Protein AF-A0A924VJ42-F1 (afdb_monomer_lite)

Secondary structure (DSSP, 8-state):
--HHHHHHHHHHHHSPPP---HHHHHHHHHHHHHHH-GGG-SS--S-HHHHHHHHHHHHHHHHHHHHHSTT-TT--HHHHHHHHHTT--

Foldseek 3Di:
DDPVVVVVVVVCVVVDFQADDPVLVVVLVLLVCCLLPVVSPPDDDPDPVSSVVSLVVSLVSQLVRVVRGVPDPPDPSSVVSVVVSVPRD

Radius of gyration: 17.42 Å; chains: 1; bounding box: 41×28×39 Å

Sequence (89 aa):
MNEDFFKHIFQKQQDADEVPSNKEISRWASDLIRLVFPEQSKRPFASIEELKDQFKKLEDELSKIMIATKACDHCNHAQLSKEFFSKIP

pLDDT: mean 90.62, std 6.6, range [71.31, 97.56]

Structure (mmCIF, N/CA/C/O backbone):
data_AF-A0A924VJ42-F1
#
_entry.id   AF-A0A924VJ42-F1
#
loop_
_atom_site.group_PDB
_atom_site.id
_atom_site.type_symbol
_atom_site.label_atom_id
_atom_site.label_alt_id
_atom_site.label_comp_id
_atom_site.label_asym_id
_atom_site.label_entity_id
_atom_site.label_seq_id
_atom_site.pdbx_PDB_ins_code
_atom_site.Cartn_x
_atom_site.Cartn_y
_atom_site.Cartn_z
_atom_site.occupancy
_atom_site.B_iso_or_equiv
_atom_site.auth_seq_id
_atom_site.auth_comp_id
_atom_site.auth_asym_id
_atom_site.auth_atom_id
_atom_site.pdbx_PDB_model_num
ATOM 1 N N . MET A 1 1 ? 24.947 -17.780 -8.584 1.00 78.75 1 MET A N 1
ATOM 2 C CA . MET A 1 1 ? 24.202 -16.906 -9.518 1.00 78.75 1 MET A CA 1
ATOM 3 C C . MET A 1 1 ? 25.002 -16.833 -10.804 1.00 78.75 1 MET A C 1
ATOM 5 O O . MET A 1 1 ? 26.217 -16.725 -10.708 1.00 78.75 1 MET A O 1
ATOM 9 N N . ASN A 1 2 ? 24.361 -16.990 -11.962 1.00 93.75 2 ASN A N 1
ATOM 10 C CA . ASN A 1 2 ? 25.028 -16.976 -13.267 1.00 93.75 2 ASN A CA 1
ATOM 11 C C . ASN A 1 2 ? 24.844 -15.617 -13.966 1.00 93.75 2 ASN A C 1
ATOM 13 O O . ASN A 1 2 ? 24.104 -14.757 -13.492 1.00 93.75 2 ASN A O 1
ATOM 17 N N . GLU A 1 3 ? 25.537 -15.421 -15.083 1.00 96.19 3 GLU A N 1
ATOM 18 C CA . GLU A 1 3 ? 25.502 -14.164 -15.836 1.00 96.19 3 GLU A CA 1
ATOM 19 C C . GLU A 1 3 ? 24.094 -13.825 -16.354 1.00 96.19 3 GLU A C 1
ATOM 21 O O . GLU A 1 3 ? 23.683 -12.665 -16.308 1.00 96.19 3 GLU A O 1
ATOM 26 N N . ASP A 1 4 ? 23.320 -14.839 -16.748 1.00 96.56 4 ASP A N 1
ATOM 27 C CA . ASP A 1 4 ? 21.939 -14.671 -17.212 1.00 96.56 4 ASP A CA 1
ATOM 28 C C . ASP A 1 4 ? 21.030 -14.084 -16.127 1.00 96.56 4 ASP A C 1
ATOM 30 O O . ASP A 1 4 ? 20.213 -13.207 -16.411 1.00 96.56 4 ASP A O 1
ATOM 34 N N . PHE A 1 5 ? 21.202 -14.506 -14.868 1.00 97.25 5 PHE A N 1
ATOM 35 C CA . PHE A 1 5 ? 20.483 -13.924 -13.736 1.00 97.25 5 PHE A CA 1
ATOM 36 C C . PHE A 1 5 ? 20.771 -12.423 -13.601 1.00 97.25 5 PHE A C 1
ATOM 38 O O . PHE A 1 5 ? 19.841 -11.629 -13.462 1.00 97.25 5 PHE A O 1
ATOM 45 N N . PHE A 1 6 ? 22.041 -12.014 -13.682 1.00 97.56 6 PHE A N 1
ATOM 46 C CA . PHE A 1 6 ? 22.407 -10.601 -13.556 1.00 97.56 6 PHE A CA 1
ATOM 47 C C . PHE A 1 6 ? 21.916 -9.767 -14.741 1.00 97.56 6 PHE A C 1
ATOM 49 O O . PHE A 1 6 ? 21.377 -8.686 -14.521 1.00 97.56 6 PHE A O 1
ATOM 56 N N . LYS A 1 7 ? 22.017 -10.281 -15.974 1.00 96.88 7 LYS A N 1
ATOM 57 C CA . LYS A 1 7 ? 21.456 -9.635 -17.174 1.00 96.88 7 LYS A CA 1
ATOM 58 C C . LYS A 1 7 ? 19.943 -9.448 -17.057 1.00 96.88 7 LYS A C 1
ATOM 60 O O . LYS A 1 7 ? 19.438 -8.368 -17.350 1.00 96.88 7 LYS A O 1
ATOM 65 N N . HIS A 1 8 ? 19.233 -10.464 -16.567 1.00 95.62 8 HIS A N 1
ATOM 66 C CA . HIS A 1 8 ? 17.788 -10.397 -16.360 1.00 95.62 8 HIS A CA 1
ATOM 67 C C . HIS A 1 8 ? 17.390 -9.331 -15.330 1.00 95.62 8 HIS A C 1
ATOM 69 O O . HIS A 1 8 ? 16.490 -8.532 -15.586 1.00 95.62 8 HIS A O 1
ATOM 75 N N . ILE A 1 9 ? 18.054 -9.302 -14.169 1.00 96.31 9 ILE A N 1
ATOM 76 C CA . ILE A 1 9 ? 17.771 -8.301 -13.131 1.00 96.31 9 ILE A CA 1
ATOM 77 C C . ILE A 1 9 ? 18.138 -6.896 -13.606 1.00 96.31 9 ILE A C 1
ATOM 79 O O . ILE A 1 9 ? 17.363 -5.969 -13.394 1.00 96.31 9 ILE A O 1
ATOM 83 N N . PHE A 1 10 ? 19.282 -6.739 -14.271 1.00 94.88 10 PHE A N 1
ATOM 84 C CA . PHE A 1 10 ? 19.719 -5.449 -14.794 1.00 94.88 10 PHE A CA 1
ATOM 85 C C . PHE A 1 10 ? 18.717 -4.883 -15.805 1.00 94.88 10 PHE A C 1
ATOM 87 O O . PHE A 1 10 ? 18.294 -3.743 -15.652 1.00 94.88 10 PHE A O 1
ATOM 94 N N . GLN A 1 11 ? 18.265 -5.692 -16.771 1.00 95.44 11 GLN A N 1
ATOM 95 C CA . GLN A 1 11 ? 17.245 -5.272 -17.735 1.00 95.44 11 GLN A CA 1
ATOM 96 C C . GLN A 1 11 ? 15.951 -4.843 -17.026 1.00 95.44 11 GLN A C 1
ATOM 98 O O . GLN A 1 11 ? 15.438 -3.761 -17.282 1.00 95.44 11 GLN A O 1
ATOM 103 N N . LYS A 1 12 ? 15.486 -5.622 -16.039 1.00 90.69 12 LYS A N 1
ATOM 104 C CA . LYS A 1 12 ? 14.318 -5.252 -15.224 1.00 90.69 12 LYS A CA 1
ATOM 105 C C . LYS A 1 12 ? 14.480 -3.935 -14.470 1.00 90.69 12 LYS A C 1
ATOM 107 O O . LYS A 1 12 ? 13.488 -3.256 -14.258 1.00 90.69 12 LYS A O 1
ATOM 112 N N . GLN A 1 13 ? 15.688 -3.596 -14.028 1.00 88.75 13 GLN A N 1
ATOM 113 C CA . GLN A 1 13 ? 15.949 -2.313 -13.372 1.00 88.75 13 GLN A CA 1
ATOM 114 C C . GLN A 1 13 ? 15.923 -1.142 -14.357 1.00 88.75 13 GLN A C 1
ATOM 116 O O . GLN A 1 13 ? 15.553 -0.046 -13.953 1.00 88.75 13 GLN A O 1
ATOM 121 N N . GLN A 1 14 ? 16.314 -1.359 -15.617 1.00 90.81 14 GLN A N 1
ATOM 122 C CA . GLN A 1 14 ? 16.228 -0.333 -16.661 1.00 90.81 14 GLN A CA 1
ATOM 123 C C . GLN A 1 14 ? 14.779 -0.072 -17.085 1.00 90.81 14 GLN A C 1
ATOM 125 O O . GLN A 1 14 ? 14.412 1.073 -17.319 1.00 90.81 14 GLN A O 1
ATOM 130 N N . ASP A 1 15 ? 13.962 -1.125 -17.133 1.00 86.38 15 ASP A N 1
ATOM 131 C CA . ASP A 1 15 ? 12.560 -1.057 -17.563 1.00 86.38 15 ASP A CA 1
ATOM 132 C C . ASP A 1 15 ? 11.585 -0.765 -16.407 1.00 86.38 15 ASP A C 1
ATOM 134 O O . ASP A 1 15 ? 10.371 -0.818 -16.591 1.00 86.38 15 ASP A O 1
ATOM 138 N N . ALA A 1 16 ? 12.089 -0.536 -15.190 1.00 82.44 16 ALA A N 1
ATOM 139 C CA . ALA A 1 16 ? 11.246 -0.353 -14.018 1.00 82.44 16 ALA A CA 1
ATOM 140 C C . ALA A 1 16 ? 10.524 0.999 -14.058 1.00 82.44 16 ALA A C 1
ATOM 142 O O . ALA A 1 16 ? 11.159 2.053 -14.110 1.00 82.44 16 ALA A O 1
ATOM 143 N N . ASP A 1 17 ? 9.198 0.957 -13.944 1.00 79.00 17 ASP A N 1
ATOM 144 C CA . ASP A 1 17 ? 8.393 2.156 -13.750 1.00 79.00 17 ASP A CA 1
ATOM 145 C C . ASP A 1 17 ? 8.724 2.839 -12.417 1.00 79.00 17 ASP A C 1
ATOM 147 O O . ASP A 1 17 ? 9.059 2.199 -11.412 1.00 79.00 17 ASP A O 1
ATOM 151 N N . GLU A 1 18 ? 8.582 4.164 -12.395 1.00 80.25 18 GLU A N 1
ATOM 152 C CA . GLU A 1 18 ? 8.638 4.920 -11.149 1.00 80.25 18 GLU A CA 1
ATOM 153 C C . GLU A 1 18 ? 7.481 4.494 -10.241 1.00 80.25 18 GLU A C 1
ATOM 155 O O . GLU A 1 18 ? 6.306 4.561 -10.613 1.00 80.25 18 GLU A O 1
ATOM 160 N N . VAL A 1 19 ? 7.838 4.062 -9.034 1.00 85.12 19 VAL A N 1
ATOM 161 C CA . VAL A 1 19 ? 6.908 3.721 -7.959 1.00 85.12 19 VAL A CA 1
ATOM 162 C C . VAL A 1 19 ? 7.370 4.370 -6.654 1.00 85.12 19 VAL A C 1
ATOM 164 O O . VAL A 1 19 ? 8.568 4.635 -6.484 1.00 85.12 19 VAL A O 1
ATOM 167 N N . PRO A 1 20 ? 6.462 4.615 -5.694 1.00 88.88 20 PRO A N 1
ATOM 168 C CA . PRO A 1 20 ? 6.840 5.085 -4.368 1.00 88.88 20 PRO A CA 1
ATOM 169 C C . PRO A 1 20 ? 7.852 4.166 -3.686 1.00 88.88 20 PRO A C 1
ATOM 171 O O . PRO A 1 20 ? 7.888 2.955 -3.903 1.00 88.88 20 PRO A O 1
ATOM 174 N N . SER A 1 21 ? 8.671 4.742 -2.805 1.00 91.00 21 SER A N 1
ATOM 175 C CA . SER A 1 21 ? 9.694 3.967 -2.103 1.00 91.00 21 SER A CA 1
ATOM 176 C C . SER A 1 21 ? 9.080 2.841 -1.260 1.00 91.00 21 SER A C 1
ATOM 178 O O . SER A 1 21 ? 8.024 3.011 -0.646 1.00 91.00 21 SER A O 1
ATOM 180 N N . ASN A 1 22 ? 9.802 1.726 -1.104 1.00 92.19 22 ASN A N 1
ATOM 181 C CA . ASN A 1 22 ? 9.395 0.637 -0.202 1.00 92.19 22 ASN A CA 1
ATOM 182 C C . ASN A 1 22 ? 9.091 1.136 1.218 1.00 92.19 22 ASN A C 1
ATOM 184 O O . ASN A 1 22 ? 8.204 0.614 1.890 1.00 92.19 22 ASN A O 1
ATOM 188 N N . LYS A 1 23 ? 9.810 2.166 1.680 1.00 94.88 23 LYS A N 1
ATOM 189 C CA . LYS A 1 23 ? 9.578 2.808 2.978 1.00 94.88 23 LYS A CA 1
ATOM 190 C C . LYS A 1 23 ? 8.199 3.466 3.058 1.00 94.88 23 LYS A C 1
ATOM 192 O O . LYS A 1 23 ? 7.553 3.388 4.096 1.00 94.88 23 LYS A O 1
ATOM 197 N N . GLU A 1 24 ? 7.759 4.117 1.989 1.00 94.44 24 GLU A N 1
ATOM 198 C CA . GLU A 1 24 ? 6.458 4.782 1.928 1.00 94.44 24 GLU A CA 1
ATOM 199 C C . GLU A 1 24 ? 5.314 3.766 1.890 1.00 94.44 24 GLU A C 1
ATOM 201 O O . GLU A 1 24 ? 4.418 3.827 2.731 1.00 94.44 24 GLU A O 1
ATOM 206 N N . ILE A 1 25 ? 5.410 2.772 1.001 1.00 94.38 25 ILE A N 1
ATOM 207 C CA . ILE A 1 25 ? 4.400 1.716 0.847 1.00 94.38 25 ILE A CA 1
ATOM 208 C C . ILE A 1 25 ? 4.266 0.900 2.140 1.00 94.38 25 ILE A C 1
ATOM 210 O O . ILE A 1 25 ? 3.159 0.683 2.635 1.00 94.38 25 ILE A O 1
ATOM 214 N N . SER A 1 26 ? 5.389 0.476 2.731 1.00 96.31 26 SER A N 1
ATOM 215 C CA . SER A 1 26 ? 5.373 -0.316 3.971 1.00 96.31 26 SER A CA 1
ATOM 216 C C . SER A 1 26 ? 4.841 0.467 5.170 1.00 96.31 26 SER A C 1
ATOM 218 O O . SER A 1 26 ? 4.128 -0.109 5.995 1.00 96.31 26 SER A O 1
ATOM 220 N N . ARG A 1 27 ? 5.141 1.771 5.266 1.00 96.38 27 ARG A N 1
ATOM 221 C CA . ARG A 1 27 ? 4.569 2.646 6.297 1.00 96.38 27 ARG A CA 1
ATOM 222 C C . ARG A 1 27 ? 3.051 2.702 6.157 1.00 96.38 27 ARG A C 1
ATOM 224 O O . ARG A 1 27 ? 2.360 2.397 7.122 1.00 96.38 27 ARG A O 1
ATOM 231 N N . TRP A 1 28 ? 2.558 3.044 4.966 1.00 96.75 28 TRP A N 1
ATOM 232 C CA . TRP A 1 28 ? 1.125 3.154 4.692 1.00 96.75 28 TRP A CA 1
ATOM 233 C C . TRP A 1 28 ? 0.381 1.849 5.014 1.00 96.75 28 TRP A C 1
ATOM 235 O O . TRP A 1 28 ? -0.598 1.864 5.758 1.00 96.75 28 TRP A O 1
AT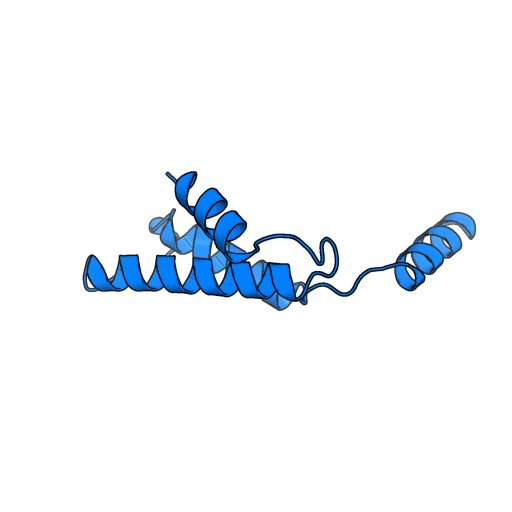OM 245 N N . ALA A 1 29 ? 0.897 0.707 4.546 1.00 95.81 29 ALA A N 1
ATOM 246 C CA . ALA A 1 29 ? 0.289 -0.598 4.804 1.00 95.81 29 ALA A CA 1
ATOM 247 C C . ALA A 1 29 ? 0.272 -0.940 6.303 1.00 95.81 29 ALA A C 1
ATOM 249 O O . ALA A 1 29 ? -0.730 -1.427 6.823 1.00 95.81 29 ALA A O 1
ATOM 250 N N . SER A 1 30 ? 1.365 -0.648 7.016 1.00 94.81 30 SER A N 1
ATOM 251 C CA . SER A 1 30 ? 1.442 -0.865 8.466 1.00 94.81 30 SER A CA 1
ATOM 252 C C . SER A 1 30 ? 0.435 -0.008 9.228 1.00 94.81 30 SER A C 1
ATOM 254 O O . SER A 1 30 ? -0.159 -0.480 10.195 1.00 94.81 30 SER A O 1
ATOM 256 N N . ASP A 1 31 ? 0.246 1.245 8.817 1.00 94.25 31 ASP A N 1
ATOM 257 C CA . ASP A 1 31 ? -0.703 2.151 9.460 1.00 94.25 31 ASP A CA 1
ATOM 258 C C . ASP A 1 31 ? -2.149 1.701 9.214 1.00 94.25 31 ASP A C 1
ATOM 260 O O . ASP A 1 31 ? -2.937 1.685 10.157 1.00 94.25 31 ASP A O 1
ATOM 264 N N . LEU A 1 32 ? -2.474 1.215 8.010 1.00 95.38 32 LEU A N 1
ATOM 265 C CA . LEU A 1 32 ? -3.785 0.630 7.719 1.00 95.38 32 LEU A CA 1
ATOM 266 C C . LEU A 1 32 ? -4.070 -0.616 8.565 1.00 95.38 32 LEU A C 1
ATOM 268 O O . LEU A 1 32 ? -5.133 -0.721 9.172 1.00 95.38 32 LEU A O 1
ATOM 272 N N . ILE A 1 33 ? -3.109 -1.541 8.647 1.00 93.62 33 ILE A N 1
ATOM 273 C CA . ILE A 1 33 ? -3.237 -2.756 9.465 1.00 93.62 33 ILE A CA 1
ATOM 274 C C . ILE A 1 33 ? -3.514 -2.385 10.924 1.00 93.62 33 ILE A C 1
ATOM 276 O O . ILE A 1 33 ? -4.373 -2.992 11.549 1.00 93.62 33 ILE A O 1
ATOM 280 N N . ARG A 1 34 ? -2.848 -1.360 11.467 1.00 91.38 34 ARG A N 1
ATOM 281 C CA . ARG A 1 34 ? -3.089 -0.898 12.844 1.00 91.38 34 ARG A CA 1
ATOM 282 C C . ARG A 1 34 ? -4.460 -0.258 13.057 1.00 91.38 34 ARG A C 1
ATOM 284 O O . ARG A 1 34 ? -4.926 -0.260 14.193 1.00 91.38 34 ARG A O 1
ATOM 291 N N . LEU A 1 35 ? -5.081 0.308 12.018 1.00 91.31 35 LEU A N 1
ATOM 292 C CA . LEU A 1 35 ? -6.458 0.808 12.111 1.00 91.31 35 LEU A CA 1
ATOM 293 C C . LEU A 1 35 ? -7.468 -0.339 12.168 1.00 91.31 35 LEU A C 1
ATOM 295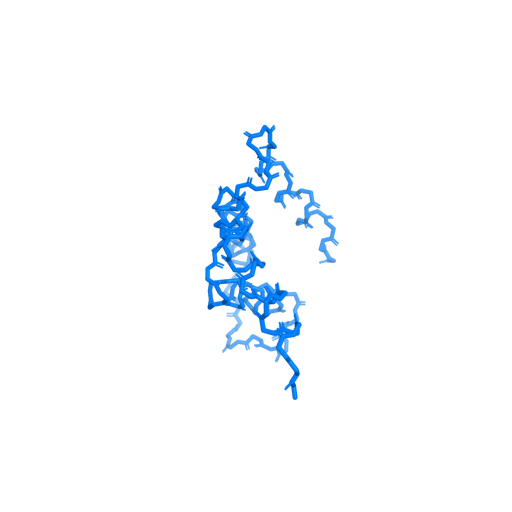 O O . LEU A 1 35 ? -8.413 -0.270 12.946 1.00 91.31 35 LEU A O 1
ATOM 299 N N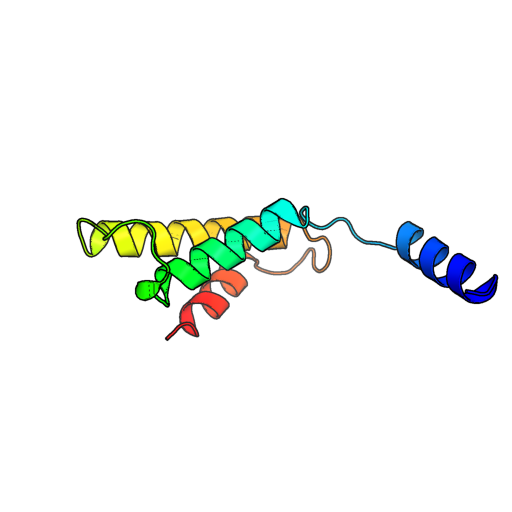 . VAL A 1 36 ? -7.263 -1.375 11.351 1.00 92.44 36 VAL A N 1
ATOM 300 C CA . VAL A 1 36 ? -8.190 -2.515 11.230 1.00 92.44 36 VAL A CA 1
ATOM 301 C C . VAL A 1 36 ? -8.000 -3.532 12.363 1.00 92.44 36 VAL A C 1
ATOM 303 O O . VAL A 1 36 ? -8.965 -4.145 12.806 1.00 92.44 36 VAL A O 1
ATOM 306 N N . PHE A 1 37 ? -6.771 -3.684 12.864 1.00 90.31 37 PHE A N 1
ATOM 307 C CA . PHE A 1 37 ? -6.398 -4.598 13.947 1.00 90.31 37 PHE A CA 1
ATOM 308 C C . PHE A 1 37 ? -5.865 -3.800 15.148 1.00 90.31 37 PHE A C 1
ATOM 310 O O . PHE A 1 37 ? -4.648 -3.589 15.278 1.00 90.31 37 PHE A O 1
ATOM 317 N N . PRO A 1 38 ? -6.759 -3.295 16.019 1.00 84.75 38 PRO A N 1
ATOM 318 C CA . PRO A 1 38 ? -6.410 -2.354 17.081 1.00 84.75 38 PRO A CA 1
ATOM 319 C C . PRO A 1 38 ? -5.461 -2.937 18.137 1.00 84.75 38 PRO A C 1
ATOM 321 O O . PRO A 1 38 ? -4.809 -2.173 18.846 1.00 84.75 38 PRO A O 1
ATOM 324 N N . GLU A 1 39 ? -5.303 -4.260 18.214 1.00 86.94 39 GLU A N 1
ATOM 325 C CA . GLU A 1 39 ? -4.335 -4.942 19.084 1.00 86.94 39 GLU A CA 1
ATOM 326 C C . GLU A 1 39 ? -2.884 -4.566 18.747 1.00 86.94 39 GLU A C 1
ATOM 328 O O . GLU A 1 39 ? -1.992 -4.685 19.586 1.00 86.94 39 GLU A O 1
ATOM 333 N N . GLN A 1 40 ? -2.642 -4.101 17.518 1.00 81.56 40 GLN A N 1
ATOM 334 C CA . GLN A 1 40 ? -1.350 -3.593 17.053 1.00 81.56 40 GLN A CA 1
ATOM 335 C C . GLN A 1 40 ? -1.242 -2.063 17.146 1.00 81.56 40 GLN A C 1
ATOM 337 O O . GLN A 1 40 ? -0.194 -1.490 16.818 1.00 81.56 40 GLN A O 1
ATOM 342 N N . SER A 1 41 ? -2.312 -1.376 17.558 1.00 79.12 41 SER A N 1
ATOM 343 C CA . SER A 1 41 ? -2.306 0.077 17.662 1.00 79.12 41 SER A CA 1
ATOM 344 C C . SER A 1 41 ? -1.441 0.538 18.831 1.00 79.12 41 SER A C 1
ATOM 346 O O . SER A 1 41 ? -1.500 0.020 19.943 1.00 79.12 41 SER A O 1
ATOM 348 N N . LYS A 1 42 ? -0.642 1.582 18.586 1.00 75.00 42 LYS A N 1
ATOM 349 C CA . LYS A 1 42 ? 0.204 2.203 19.616 1.00 75.00 42 LYS A CA 1
ATOM 350 C C . LYS A 1 42 ? -0.600 3.028 20.622 1.00 75.00 42 LYS A C 1
ATOM 352 O O . LYS A 1 42 ? -0.081 3.335 21.692 1.00 75.00 42 LYS A O 1
ATOM 357 N N . ARG A 1 43 ? -1.815 3.452 20.256 1.00 82.19 43 ARG A N 1
ATOM 358 C CA . ARG A 1 43 ? -2.690 4.278 21.094 1.00 82.19 43 ARG A CA 1
ATOM 359 C C . ARG A 1 43 ? -4.167 4.069 20.737 1.00 82.19 43 ARG A C 1
ATOM 361 O O . ARG A 1 43 ? -4.468 3.839 19.565 1.00 82.19 43 ARG A O 1
ATOM 368 N N . PRO A 1 44 ? -5.088 4.195 21.702 1.00 85.25 44 PRO A N 1
ATOM 369 C CA . PRO A 1 44 ? -6.510 4.276 21.397 1.00 85.25 44 PRO A CA 1
ATOM 370 C C . PRO A 1 44 ? -6.842 5.601 20.696 1.00 85.25 44 PRO A C 1
ATOM 372 O O . PRO A 1 44 ? -6.148 6.604 20.881 1.00 85.25 44 PRO A O 1
ATOM 375 N N . PHE A 1 45 ? -7.916 5.595 19.911 1.00 89.19 45 PHE A N 1
ATOM 376 C CA . PHE A 1 45 ? -8.519 6.806 19.356 1.00 89.19 45 PHE A CA 1
ATOM 377 C C . PHE A 1 45 ? -9.413 7.477 20.401 1.00 89.19 45 PHE A C 1
ATOM 379 O O . PHE A 1 45 ? -10.083 6.795 21.177 1.00 89.19 45 PHE A O 1
ATOM 386 N N . ALA A 1 46 ? -9.419 8.808 20.428 1.00 90.06 46 ALA A N 1
ATOM 387 C CA . ALA A 1 46 ? -10.199 9.606 21.368 1.00 90.06 46 ALA A CA 1
ATOM 388 C C . ALA A 1 46 ? -11.683 9.695 20.979 1.00 90.06 46 ALA A C 1
ATOM 390 O O . ALA A 1 46 ? -12.527 9.914 21.847 1.00 90.06 46 ALA A O 1
ATOM 391 N N . SER A 1 47 ? -12.011 9.525 19.693 1.00 95.31 47 SER A N 1
ATOM 392 C CA . SER A 1 47 ? -13.389 9.525 19.200 1.00 95.31 47 SER A CA 1
ATOM 393 C C . SER A 1 47 ? -13.560 8.732 17.900 1.00 95.31 47 SER A C 1
ATOM 395 O O . SER A 1 47 ? -12.589 8.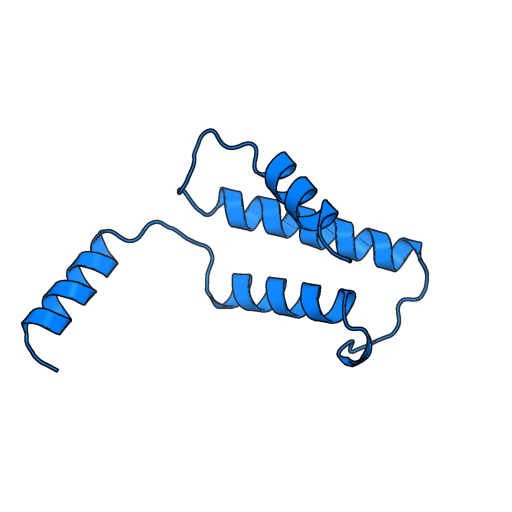372 17.228 1.00 95.31 47 SER A O 1
ATOM 397 N N . ILE A 1 48 ? -14.821 8.478 17.533 1.00 95.19 48 ILE A N 1
ATOM 398 C CA . ILE A 1 48 ? -15.188 7.868 16.246 1.00 95.19 48 ILE A CA 1
ATOM 399 C C . ILE A 1 48 ? -14.773 8.784 15.087 1.00 95.19 48 ILE A C 1
ATOM 401 O O . ILE A 1 48 ? -14.368 8.308 14.029 1.00 95.19 48 ILE A O 1
ATOM 405 N N . GLU A 1 49 ? -14.858 10.096 15.281 1.00 96.94 49 GLU A N 1
ATOM 406 C CA . GLU A 1 49 ? -14.452 11.106 14.309 1.00 96.94 49 GLU A CA 1
ATOM 407 C C . GLU A 1 49 ? -12.944 11.033 14.050 1.00 96.94 49 GLU A C 1
ATOM 409 O O . GLU A 1 49 ? -12.545 10.979 12.892 1.00 96.94 49 GLU A O 1
ATOM 414 N N . GLU A 1 50 ? -12.113 10.902 15.095 1.00 94.75 50 GLU A N 1
ATOM 415 C CA . GLU A 1 50 ? -10.662 10.739 14.917 1.00 94.75 50 GLU A CA 1
ATOM 416 C C . GLU A 1 50 ? -10.336 9.478 14.102 1.00 94.75 50 GLU A C 1
ATOM 418 O O . GLU A 1 50 ? -9.464 9.508 13.230 1.00 94.75 50 GLU A O 1
ATOM 423 N N . LEU A 1 51 ? -11.057 8.378 14.349 1.00 93.31 51 LEU A N 1
ATOM 424 C CA . LEU A 1 51 ? -10.898 7.141 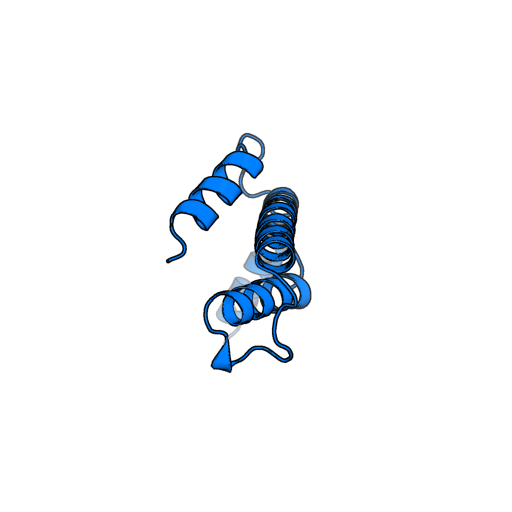13.586 1.00 93.31 51 LEU A CA 1
ATOM 425 C C . LEU A 1 51 ? -11.263 7.344 12.107 1.00 93.31 51 LEU A C 1
ATOM 427 O O . LEU A 1 51 ? -10.481 6.983 11.227 1.00 93.31 51 LEU A O 1
ATOM 431 N N . LYS A 1 52 ? -12.419 7.960 11.824 1.00 95.19 52 LYS A N 1
ATOM 432 C CA . LYS A 1 52 ? -12.863 8.276 10.454 1.00 95.19 52 LYS A CA 1
ATOM 433 C C . LYS A 1 52 ? -11.860 9.168 9.724 1.00 95.19 52 LYS A C 1
ATOM 435 O O . LYS A 1 52 ? -11.552 8.906 8.561 1.00 95.19 52 LYS A O 1
ATOM 440 N N . ASP A 1 53 ? -11.312 10.165 10.410 1.00 96.19 53 ASP A N 1
ATOM 441 C CA . ASP A 1 53 ? -10.302 11.060 9.850 1.00 96.19 53 ASP A CA 1
ATOM 442 C C . ASP A 1 53 ? -9.012 10.307 9.492 1.00 96.19 53 ASP A C 1
ATOM 444 O O . ASP A 1 53 ? -8.415 10.573 8.447 1.00 96.19 53 ASP A O 1
ATOM 448 N N . GLN A 1 54 ? -8.595 9.318 10.298 1.00 95.19 54 GLN A N 1
ATOM 449 C CA . GLN A 1 54 ? -7.447 8.474 9.944 1.00 95.19 54 GLN A CA 1
ATOM 450 C C . GLN A 1 54 ? -7.715 7.597 8.719 1.00 95.19 54 GLN A C 1
ATOM 452 O O . GLN A 1 54 ? -6.852 7.511 7.844 1.00 95.19 54 GLN A O 1
ATOM 457 N N . PHE A 1 55 ? -8.896 6.981 8.620 1.00 95.81 55 PHE A N 1
ATOM 458 C CA . PHE A 1 55 ? -9.279 6.228 7.422 1.00 95.81 55 PHE A CA 1
ATOM 459 C C . PHE A 1 55 ? -9.257 7.122 6.180 1.00 95.81 55 PHE A C 1
ATOM 461 O O . PHE A 1 55 ? -8.649 6.760 5.171 1.00 95.81 55 PHE A O 1
ATOM 468 N N . LYS A 1 56 ? -9.832 8.328 6.272 1.00 96.44 56 LYS A N 1
ATOM 469 C CA . LYS A 1 56 ? -9.850 9.268 5.151 1.00 96.44 56 LYS A CA 1
ATOM 470 C C . LYS A 1 56 ? -8.444 9.703 4.739 1.00 96.44 56 LYS A C 1
ATOM 472 O O . LYS A 1 56 ? -8.130 9.740 3.550 1.00 96.44 56 LYS A O 1
ATOM 477 N N . LYS A 1 57 ? -7.573 9.963 5.715 1.00 97.12 57 LYS A N 1
ATOM 478 C CA . LYS A 1 57 ? -6.164 10.274 5.468 1.00 97.12 57 LYS A CA 1
ATOM 479 C C . LYS A 1 57 ? -5.454 9.144 4.715 1.00 97.12 57 LYS A C 1
ATOM 481 O O . LYS A 1 57 ? -4.734 9.426 3.761 1.00 97.12 57 LYS A O 1
ATOM 486 N N . LEU A 1 58 ? -5.647 7.883 5.111 1.00 97.44 58 LEU A N 1
ATOM 487 C CA . LEU A 1 58 ? -5.020 6.744 4.429 1.00 97.44 58 LEU A CA 1
ATOM 488 C C . LEU A 1 58 ? -5.584 6.504 3.021 1.00 97.44 58 LEU A C 1
ATOM 490 O O . LEU A 1 58 ? -4.828 6.087 2.145 1.00 97.44 58 LEU A O 1
ATOM 494 N N . GLU A 1 59 ? -6.866 6.790 2.782 1.00 97.38 59 GLU A N 1
ATOM 495 C CA . GLU A 1 59 ? -7.477 6.773 1.442 1.00 97.38 59 GLU A CA 1
ATOM 496 C C . GLU A 1 59 ? -6.825 7.805 0.512 1.00 97.38 59 GLU A C 1
ATOM 498 O O . GLU A 1 59 ? -6.455 7.490 -0.626 1.00 97.38 59 GLU A O 1
ATOM 503 N N . ASP A 1 60 ? -6.626 9.024 1.015 1.00 96.19 60 ASP A N 1
ATOM 504 C CA . ASP A 1 60 ? -5.980 10.102 0.269 1.00 96.19 60 ASP A CA 1
ATOM 505 C C . ASP A 1 60 ? -4.486 9.810 0.032 1.00 96.19 60 ASP A C 1
ATOM 507 O O . ASP A 1 60 ? -3.962 10.095 -1.048 1.00 96.19 60 ASP A O 1
ATOM 511 N N . GLU A 1 61 ? -3.789 9.210 1.004 1.00 96.25 61 GLU A N 1
ATOM 512 C CA . GLU A 1 61 ? -2.410 8.731 0.831 1.00 96.25 61 GLU A CA 1
ATOM 513 C C . GLU A 1 61 ? -2.318 7.614 -0.219 1.00 96.25 61 GLU A C 1
ATOM 515 O O . GLU A 1 61 ? -1.441 7.672 -1.079 1.00 96.25 61 GLU A O 1
ATOM 520 N N . LEU A 1 62 ? -3.249 6.653 -0.224 1.00 95.44 62 LEU A N 1
ATOM 521 C CA . LEU A 1 62 ? -3.291 5.592 -1.236 1.00 95.44 62 LEU A CA 1
ATOM 522 C C . LEU A 1 62 ? -3.480 6.169 -2.644 1.00 95.44 62 LEU A C 1
ATOM 524 O O . LEU A 1 62 ? -2.824 5.730 -3.586 1.00 95.44 62 LEU A O 1
ATOM 528 N N . SER A 1 63 ? -4.323 7.196 -2.780 1.00 93.81 63 SER A N 1
ATOM 529 C CA . SER A 1 63 ? -4.527 7.874 -4.064 1.00 93.81 63 SER A CA 1
ATOM 530 C C . SER A 1 63 ? -3.217 8.484 -4.569 1.00 93.81 63 SER A C 1
ATOM 532 O O . SER A 1 63 ? -2.850 8.299 -5.726 1.00 93.81 63 SER A O 1
ATOM 534 N N . LYS A 1 64 ? -2.445 9.130 -3.684 1.00 92.12 64 LYS A N 1
ATOM 535 C CA . LYS A 1 64 ? -1.127 9.697 -4.018 1.00 92.12 64 LYS A CA 1
ATOM 536 C C . LYS A 1 64 ? -0.097 8.627 -4.383 1.00 92.12 64 LYS A C 1
ATOM 538 O O . LYS A 1 64 ? 0.635 8.819 -5.349 1.00 92.12 64 LYS A O 1
ATOM 543 N N . ILE A 1 65 ? -0.071 7.505 -3.660 1.00 92.06 65 ILE A N 1
ATOM 544 C CA . ILE A 1 65 ? 0.788 6.349 -3.974 1.00 92.06 65 ILE A CA 1
ATOM 545 C C . ILE A 1 65 ? 0.482 5.833 -5.385 1.00 92.06 65 ILE A C 1
ATOM 547 O O . ILE A 1 65 ? 1.398 5.586 -6.170 1.00 92.06 65 ILE A O 1
ATOM 551 N N . MET A 1 66 ? -0.802 5.714 -5.733 1.00 90.00 66 MET A N 1
ATOM 552 C CA . MET A 1 66 ? -1.216 5.272 -7.063 1.00 90.00 66 MET A CA 1
ATOM 553 C C . MET A 1 66 ? -0.908 6.302 -8.153 1.00 90.00 66 MET A C 1
ATOM 555 O O . MET A 1 66 ? -0.475 5.897 -9.219 1.00 90.00 66 MET A O 1
ATOM 559 N N . ILE A 1 67 ? -1.062 7.605 -7.894 1.00 88.50 67 ILE A N 1
ATOM 560 C CA . ILE A 1 67 ? -0.687 8.670 -8.847 1.00 88.50 67 ILE A CA 1
ATOM 561 C C . ILE A 1 67 ? 0.819 8.651 -9.135 1.00 88.50 67 ILE A C 1
ATOM 563 O O . ILE A 1 67 ? 1.244 8.845 -10.268 1.00 88.50 67 ILE A O 1
ATOM 567 N N . ALA A 1 68 ? 1.639 8.426 -8.107 1.00 86.50 68 ALA A N 1
ATOM 568 C CA . ALA A 1 68 ? 3.087 8.320 -8.257 1.00 86.50 68 ALA A CA 1
ATOM 569 C C . ALA A 1 68 ? 3.517 7.043 -9.001 1.00 86.50 68 ALA A C 1
ATOM 571 O O . ALA A 1 68 ? 4.653 6.958 -9.455 1.00 86.50 68 ALA A O 1
ATOM 572 N N . THR A 1 69 ? 2.615 6.068 -9.128 1.00 82.94 69 THR A N 1
ATOM 573 C CA . THR A 1 69 ? 2.814 4.840 -9.894 1.00 82.94 69 THR A CA 1
ATOM 574 C C . THR A 1 69 ? 2.308 5.076 -11.319 1.00 82.94 69 THR A C 1
ATOM 576 O O . THR A 1 69 ? 1.103 5.059 -11.560 1.00 82.94 69 THR A O 1
ATOM 579 N N . LYS A 1 70 ? 3.201 5.252 -12.299 1.00 73.06 70 LYS A N 1
ATOM 580 C CA . LYS A 1 70 ? 2.836 5.543 -13.710 1.00 73.06 70 LYS A CA 1
ATOM 581 C C . LYS A 1 70 ? 2.222 4.356 -14.476 1.00 73.06 70 LYS A C 1
ATOM 583 O O . LYS A 1 70 ? 2.268 4.296 -15.698 1.00 73.06 70 LYS A O 1
ATOM 588 N N . ALA A 1 71 ? 1.623 3.400 -13.771 1.00 73.31 71 ALA A N 1
ATOM 589 C CA . ALA A 1 71 ? 1.038 2.203 -14.366 1.00 73.31 71 ALA A CA 1
ATOM 590 C C . ALA A 1 71 ? -0.256 2.489 -15.157 1.00 73.31 71 ALA A C 1
ATOM 592 O O . ALA A 1 71 ? -0.663 1.666 -15.976 1.00 73.31 71 ALA A O 1
ATOM 593 N N . CYS A 1 72 ? -0.939 3.614 -14.899 1.00 76.75 72 CYS A N 1
ATOM 594 C CA . CYS A 1 72 ? -2.170 3.978 -15.603 1.00 76.75 72 CYS A CA 1
ATOM 595 C C . CYS A 1 72 ? -2.459 5.487 -15.553 1.00 76.75 72 CYS A C 1
ATOM 597 O O . CYS A 1 72 ? -3.050 5.976 -14.593 1.00 76.75 72 CYS A O 1
ATOM 599 N N . ASP A 1 73 ? -2.145 6.205 -16.633 1.00 71.31 73 ASP A N 1
ATOM 600 C CA . ASP A 1 73 ? -2.340 7.665 -16.719 1.00 71.31 73 ASP A CA 1
ATOM 601 C C . ASP A 1 73 ? -3.814 8.111 -16.810 1.00 71.31 73 ASP A C 1
ATOM 603 O O . ASP A 1 73 ? -4.137 9.273 -16.572 1.00 71.31 73 ASP A O 1
ATOM 607 N N . HIS A 1 74 ? -4.729 7.198 -17.153 1.00 76.31 74 HIS A N 1
ATOM 608 C CA . HIS A 1 74 ? -6.159 7.493 -17.346 1.00 76.31 74 HIS A CA 1
ATOM 609 C C . HIS A 1 74 ? -7.047 6.940 -16.223 1.00 76.31 74 HIS A C 1
ATOM 611 O O . HIS A 1 74 ? -8.276 7.000 -16.305 1.00 76.31 74 HIS A O 1
ATOM 617 N N . CYS A 1 75 ? -6.445 6.370 -15.180 1.00 84.69 75 CYS A N 1
ATOM 618 C CA . CYS A 1 75 ? -7.189 5.803 -14.070 1.00 84.69 75 CYS A CA 1
ATOM 619 C C . CYS A 1 75 ? -7.673 6.902 -13.122 1.00 84.69 75 CYS A C 1
ATOM 621 O O . CYS A 1 75 ? -6.944 7.823 -12.758 1.00 84.69 75 CYS A O 1
ATOM 623 N N . ASN A 1 76 ? -8.908 6.771 -12.639 1.00 88.56 76 ASN A N 1
ATOM 624 C CA . ASN A 1 76 ? -9.383 7.607 -11.545 1.00 88.56 76 ASN A CA 1
ATOM 625 C C . ASN A 1 76 ? -8.858 7.041 -10.216 1.00 88.56 76 ASN A C 1
ATOM 627 O O . ASN A 1 76 ? -9.521 6.241 -9.558 1.00 88.56 76 ASN A O 1
ATOM 631 N N . HIS A 1 77 ? -7.648 7.446 -9.825 1.00 89.25 77 HIS A N 1
ATOM 632 C CA . HIS A 1 77 ? -7.000 6.969 -8.599 1.00 89.25 77 HIS A CA 1
ATOM 633 C C . HIS A 1 77 ? -7.833 7.240 -7.336 1.00 89.25 77 HIS A C 1
ATOM 635 O O . HIS A 1 77 ? -7.866 6.411 -6.433 1.00 89.25 77 HIS A O 1
ATOM 641 N N . ALA A 1 78 ? -8.590 8.341 -7.292 1.00 89.69 78 ALA A N 1
ATOM 642 C CA . ALA A 1 78 ? -9.483 8.621 -6.169 1.00 89.69 78 ALA A CA 1
ATOM 643 C C . ALA A 1 78 ? -10.639 7.608 -6.080 1.00 89.69 78 ALA A C 1
ATOM 645 O O . ALA A 1 78 ? -10.994 7.167 -4.988 1.00 89.69 78 ALA A O 1
ATOM 646 N N . GLN A 1 79 ? -11.213 7.217 -7.222 1.00 92.81 79 GLN A N 1
ATOM 647 C CA . GLN A 1 79 ? -12.244 6.178 -7.294 1.00 92.81 79 GLN A CA 1
ATOM 648 C C . GLN A 1 79 ? -11.685 4.820 -6.847 1.00 92.81 79 GLN A C 1
ATOM 650 O O . GLN A 1 79 ? -12.293 4.157 -6.013 1.00 92.81 79 GLN A O 1
ATOM 655 N N . LEU A 1 80 ? -10.501 4.444 -7.338 1.00 92.88 80 LEU A N 1
ATOM 656 C CA . LEU A 1 80 ? -9.841 3.190 -6.963 1.00 92.88 80 LEU A CA 1
ATOM 657 C C . LEU A 1 80 ? -9.525 3.128 -5.463 1.00 92.88 80 LEU A C 1
ATOM 659 O O . LEU A 1 80 ? -9.761 2.098 -4.832 1.00 92.88 80 LEU A O 1
ATOM 663 N N . SER A 1 81 ? -9.064 4.234 -4.867 1.00 94.06 81 SER A N 1
ATOM 664 C CA . SER A 1 81 ? -8.857 4.313 -3.418 1.00 94.06 81 SER A CA 1
ATOM 665 C C . SER A 1 81 ? -10.161 4.080 -2.662 1.00 94.06 81 SER A C 1
ATOM 667 O O . SER A 1 81 ? -10.201 3.261 -1.749 1.00 94.06 81 SER A O 1
ATOM 669 N N . LYS A 1 82 ? -11.252 4.740 -3.060 1.00 93.94 82 LYS A N 1
ATOM 670 C CA . LYS A 1 82 ? -12.563 4.545 -2.424 1.00 93.94 82 LYS A CA 1
ATOM 671 C C . LYS A 1 82 ? -13.049 3.105 -2.534 1.00 93.94 82 LYS A C 1
ATOM 673 O O . LYS A 1 82 ? -13.537 2.546 -1.557 1.00 93.94 82 LYS A O 1
ATOM 678 N N . GLU A 1 83 ? -12.900 2.491 -3.703 1.00 95.50 83 GLU A N 1
ATOM 679 C CA . GLU A 1 83 ? -13.278 1.094 -3.921 1.00 95.50 83 GLU A CA 1
ATOM 680 C C . GLU A 1 83 ? -12.464 0.136 -3.051 1.00 95.50 83 GLU A C 1
ATOM 682 O 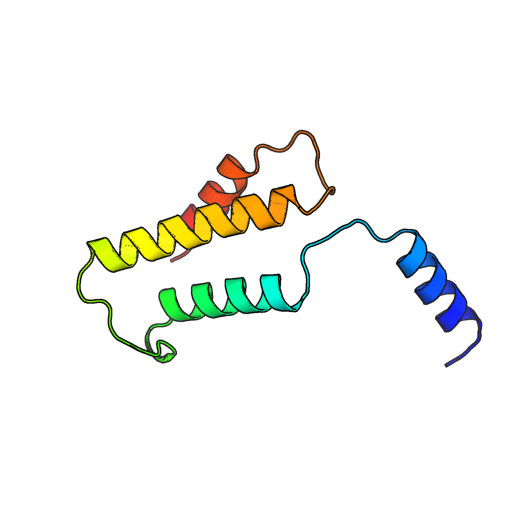O . GLU A 1 83 ? -13.024 -0.817 -2.509 1.00 95.50 83 GLU A O 1
ATOM 687 N N . PHE A 1 84 ? -11.170 0.398 -2.864 1.00 95.56 84 PHE A N 1
ATOM 688 C CA . PHE A 1 84 ? -10.343 -0.350 -1.923 1.00 95.56 84 PHE A CA 1
ATOM 689 C C . PHE A 1 84 ? -10.880 -0.229 -0.489 1.00 95.56 84 PHE A C 1
ATOM 691 O O . PHE A 1 84 ? -11.156 -1.247 0.142 1.00 95.56 84 PHE A O 1
ATOM 698 N N . PHE A 1 85 ? -11.113 0.995 -0.002 1.00 95.62 85 PHE A N 1
ATOM 699 C CA . PHE A 1 85 ? -11.609 1.235 1.358 1.00 95.62 85 PHE A CA 1
ATOM 700 C C . PHE A 1 85 ? -13.033 0.703 1.584 1.00 95.62 85 PHE A C 1
ATOM 702 O O . PHE A 1 85 ? -13.347 0.273 2.688 1.00 95.62 85 PHE A O 1
ATOM 709 N N . SER A 1 86 ? -13.868 0.623 0.542 1.00 94.50 86 SER A N 1
ATOM 710 C CA . SER A 1 86 ? -15.210 0.019 0.621 1.00 94.50 86 SER A CA 1
ATOM 711 C C . SER A 1 86 ? -15.213 -1.494 0.882 1.00 94.50 86 SER A C 1
ATOM 713 O O . SER A 1 86 ? -16.249 -2.054 1.233 1.00 94.50 86 SER A O 1
ATOM 715 N N . LYS A 1 87 ? -14.070 -2.162 0.680 1.00 94.81 87 LYS A N 1
ATOM 716 C CA . LYS A 1 87 ? -13.890 -3.610 0.875 1.00 94.81 87 LYS A CA 1
ATOM 717 C C . LYS A 1 87 ? -13.192 -3.944 2.190 1.00 94.81 87 LYS A C 1
ATOM 719 O O . LYS A 1 87 ? -12.989 -5.123 2.478 1.00 94.81 87 LYS A O 1
ATOM 724 N N . ILE A 1 88 ? -12.777 -2.931 2.946 1.00 90.19 88 ILE A N 1
ATOM 725 C CA . ILE A 1 88 ? -12.180 -3.130 4.262 1.00 90.19 88 ILE A CA 1
ATOM 726 C C . ILE A 1 88 ? -13.311 -3.484 5.242 1.00 90.19 88 ILE A C 1
ATOM 728 O O . ILE A 1 88 ? -14.342 -2.810 5.194 1.00 90.19 88 ILE A O 1
ATOM 732 N N . PRO A 1 89 ? -13.150 -4.547 6.057 1.00 80.69 89 PRO A N 1
ATOM 733 C CA . PRO A 1 89 ? -14.156 -4.988 7.025 1.00 80.69 89 PRO A CA 1
ATOM 734 C C . PRO A 1 89 ? -14.586 -3.916 8.029 1.00 80.69 89 PRO A C 1
ATOM 736 O O . PRO A 1 89 ? -13.732 -3.079 8.404 1.00 80.69 89 PRO A O 1
#